Protein AF-A0A969EJ91-F1 (afdb_monomer)

Mean predicted aligned error: 3.23 Å

pLDDT: mean 93.92, std 7.52, range [47.72, 98.19]

Structure (mmCIF, N/CA/C/O backbone):
data_AF-A0A969EJ91-F1
#
_entry.id   AF-A0A969EJ91-F1
#
loop_
_atom_site.group_PDB
_atom_site.id
_atom_site.type_symbol
_atom_site.label_atom_id
_atom_site.label_alt_id
_atom_site.label_comp_id
_atom_site.label_asym_id
_atom_site.label_entity_id
_atom_site.label_seq_id
_atom_site.pdbx_PDB_ins_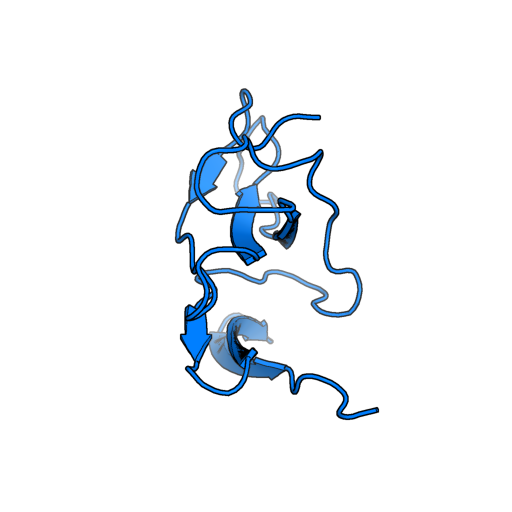code
_atom_site.Cartn_x
_atom_site.Cartn_y
_atom_site.Cartn_z
_atom_site.occupancy
_atom_site.B_iso_or_equiv
_atom_site.auth_seq_id
_atom_site.auth_comp_id
_atom_site.auth_asym_id
_atom_site.auth_atom_id
_atom_site.pdbx_PDB_model_num
ATOM 1 N N . MET A 1 1 ? 11.111 4.090 11.022 1.00 74.38 1 MET A N 1
ATOM 2 C CA . MET A 1 1 ? 10.868 5.101 9.966 1.00 74.38 1 MET A CA 1
ATOM 3 C C . MET A 1 1 ? 9.446 5.615 10.103 1.00 74.38 1 MET A C 1
ATOM 5 O O . MET A 1 1 ? 8.619 4.864 10.590 1.00 74.38 1 MET A O 1
ATOM 9 N N . ASN A 1 2 ? 9.164 6.855 9.713 1.00 93.50 2 ASN A N 1
ATOM 10 C CA . ASN A 1 2 ? 7.805 7.413 9.720 1.00 93.50 2 ASN A CA 1
ATOM 11 C C . ASN A 1 2 ? 7.112 7.183 8.363 1.00 93.50 2 ASN A C 1
ATOM 13 O O . ASN A 1 2 ? 7.726 6.635 7.440 1.00 93.50 2 ASN A O 1
ATOM 17 N N . ILE A 1 3 ? 5.838 7.574 8.244 1.00 95.94 3 ILE A N 1
ATOM 18 C CA . ILE A 1 3 ? 5.121 7.576 6.955 1.00 95.94 3 ILE A CA 1
ATOM 19 C C . ILE A 1 3 ? 5.706 8.622 6.010 1.00 95.94 3 ILE A C 1
ATOM 21 O O . ILE A 1 3 ? 6.016 8.279 4.886 1.00 95.94 3 ILE A O 1
ATOM 25 N N . ASN A 1 4 ? 5.891 9.861 6.454 1.00 96.19 4 ASN A N 1
ATOM 26 C CA . ASN A 1 4 ? 6.489 10.897 5.612 1.00 96.19 4 ASN A CA 1
ATOM 27 C C . ASN A 1 4 ? 7.997 10.923 5.865 1.00 96.19 4 ASN A C 1
ATOM 29 O O . ASN A 1 4 ? 8.419 11.033 7.025 1.00 96.19 4 ASN A O 1
ATOM 33 N N . THR A 1 5 ? 8.800 10.790 4.812 1.00 96.62 5 THR A N 1
ATOM 34 C CA . THR A 1 5 ? 10.266 10.863 4.892 1.00 96.62 5 THR A CA 1
ATOM 35 C C . THR A 1 5 ? 10.806 11.805 3.804 1.00 96.62 5 THR A C 1
ATOM 37 O O . THR A 1 5 ? 10.081 12.661 3.308 1.00 96.62 5 THR A O 1
ATOM 40 N N . ASN A 1 6 ? 12.097 11.696 3.472 1.00 96.38 6 ASN A N 1
ATOM 41 C CA . ASN A 1 6 ? 12.673 12.339 2.284 1.00 96.38 6 ASN A CA 1
ATOM 42 C C . ASN A 1 6 ? 12.462 11.503 1.004 1.00 96.38 6 ASN A C 1
ATOM 44 O O . ASN A 1 6 ? 12.918 11.898 -0.069 1.00 96.38 6 ASN A O 1
ATOM 48 N N . ASP A 1 7 ? 11.837 10.331 1.126 1.00 97.31 7 ASP A N 1
ATOM 49 C CA . ASP A 1 7 ? 11.422 9.492 0.009 1.00 97.31 7 ASP A CA 1
ATOM 50 C C . ASP A 1 7 ? 10.161 10.073 -0.650 1.00 97.31 7 ASP A C 1
ATOM 52 O O . ASP A 1 7 ? 9.571 11.043 -0.177 1.00 97.31 7 ASP A O 1
ATOM 56 N N . LEU A 1 8 ? 9.728 9.481 -1.764 1.00 97.56 8 LEU A N 1
ATOM 57 C CA . LEU A 1 8 ? 8.429 9.808 -2.346 1.00 97.56 8 LEU A CA 1
ATOM 58 C C . LEU A 1 8 ? 7.369 8.858 -1.800 1.00 97.56 8 LEU A C 1
ATOM 60 O O . LEU A 1 8 ? 7.379 7.679 -2.154 1.00 97.56 8 LEU A O 1
ATOM 64 N N . GLU A 1 9 ? 6.421 9.378 -1.024 1.00 98.00 9 GLU A N 1
ATOM 65 C CA . GLU A 1 9 ? 5.188 8.683 -0.651 1.00 98.00 9 GLU A CA 1
ATOM 66 C C . GLU A 1 9 ? 3.976 9.190 -1.433 1.00 98.00 9 GLU A C 1
ATOM 68 O O . GLU A 1 9 ? 3.744 10.393 -1.542 1.00 98.00 9 GLU A O 1
ATOM 73 N N . TYR A 1 10 ? 3.174 8.277 -1.981 1.00 97.50 10 TYR A N 1
ATOM 74 C CA . TYR A 1 10 ? 2.016 8.646 -2.798 1.00 97.50 10 TYR A CA 1
ATOM 75 C C . TYR A 1 10 ? 0.959 7.542 -2.875 1.00 97.50 10 TYR A C 1
ATOM 77 O O . TYR A 1 10 ? 1.180 6.401 -2.458 1.00 97.50 10 TYR A O 1
ATOM 85 N N . ALA A 1 11 ? -0.196 7.911 -3.442 1.00 96.50 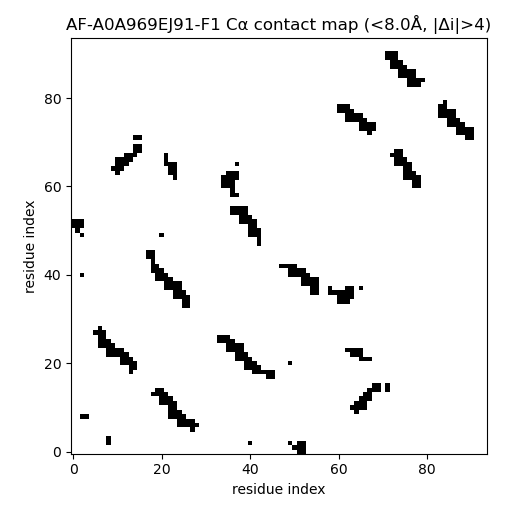11 ALA A N 1
ATOM 86 C CA . ALA A 1 11 ? -1.342 7.037 -3.685 1.00 96.50 11 ALA A CA 1
ATOM 87 C C . ALA A 1 11 ? -1.729 6.221 -2.444 1.00 96.50 11 ALA A C 1
ATOM 89 O O . ALA A 1 11 ? -1.687 4.991 -2.447 1.00 96.50 11 ALA A O 1
ATOM 90 N N . ALA A 1 12 ? -2.036 6.934 -1.362 1.00 96.81 12 ALA A N 1
ATOM 91 C CA . ALA A 1 12 ? -2.462 6.319 -0.121 1.00 96.81 12 ALA A CA 1
ATOM 92 C C . ALA A 1 12 ? -3.882 5.741 -0.241 1.00 96.81 12 ALA A C 1
ATOM 94 O O . ALA A 1 12 ? -4.773 6.366 -0.817 1.00 96.81 12 ALA A O 1
ATOM 95 N N . GLY A 1 13 ? -4.092 4.573 0.360 1.00 96.50 13 GLY A N 1
ATOM 96 C CA . GLY A 1 13 ? -5.390 3.948 0.579 1.00 96.50 13 GLY A CA 1
ATOM 97 C C . GLY A 1 13 ? -5.556 3.617 2.059 1.00 96.50 13 GLY A C 1
ATOM 98 O O . GLY A 1 13 ? -4.619 3.144 2.697 1.00 96.50 13 GLY A O 1
ATOM 99 N N . ILE A 1 14 ? -6.735 3.874 2.617 1.00 97.00 14 ILE A N 1
ATOM 100 C CA . ILE A 1 14 ? -7.034 3.654 4.035 1.00 97.00 14 ILE A CA 1
ATOM 101 C C . ILE A 1 14 ? -8.169 2.635 4.175 1.00 97.00 14 ILE A C 1
ATOM 103 O O . ILE A 1 14 ? -9.071 2.601 3.338 1.00 97.00 14 ILE A O 1
ATOM 107 N N . SER A 1 15 ? -8.117 1.784 5.199 1.00 96.31 15 SER A N 1
ATOM 108 C CA . SER A 1 15 ? -9.204 0.851 5.514 1.00 96.31 15 SER A CA 1
ATOM 109 C C . SER A 1 15 ? -10.493 1.581 5.898 1.00 96.31 15 SER A C 1
ATOM 111 O O . SER A 1 15 ? -10.476 2.738 6.319 1.00 96.31 15 SER A O 1
ATOM 113 N N . ALA A 1 16 ? -11.627 0.882 5.787 1.00 95.19 16 ALA A N 1
ATOM 114 C CA . ALA A 1 16 ? -12.947 1.437 6.091 1.00 95.19 16 ALA A CA 1
ATOM 115 C C . ALA A 1 16 ? -13.090 1.923 7.548 1.00 95.19 16 ALA A C 1
ATOM 117 O O . ALA A 1 16 ? -13.794 2.895 7.801 1.00 95.19 16 ALA A O 1
ATOM 118 N N . ASP A 1 17 ? -12.403 1.276 8.494 1.00 95.81 17 ASP A N 1
ATOM 119 C CA . ASP A 1 17 ? -12.345 1.681 9.907 1.00 95.81 17 ASP A CA 1
ATOM 120 C C . ASP A 1 17 ? -11.307 2.785 10.185 1.00 95.81 17 ASP A C 1
ATOM 122 O O . ASP A 1 17 ? -11.203 3.298 11.300 1.00 95.81 17 ASP A O 1
ATOM 126 N N . GLY A 1 18 ? -10.524 3.168 9.176 1.00 97.06 18 GLY A N 1
ATOM 127 C CA . GLY A 1 18 ? -9.480 4.171 9.291 1.00 97.06 18 GLY A CA 1
ATOM 128 C C . GLY A 1 18 ? -8.258 3.730 10.100 1.00 97.06 18 GLY A C 1
ATOM 129 O O . GLY A 1 18 ? -7.461 4.599 10.463 1.00 97.06 18 GLY A O 1
ATOM 130 N N . LEU A 1 19 ? -8.100 2.444 10.430 1.00 97.56 19 LEU A N 1
ATOM 131 C CA . LEU A 1 19 ? -7.033 1.945 11.313 1.00 97.56 19 LEU A CA 1
ATOM 132 C C . LEU A 1 19 ? -5.792 1.445 10.569 1.00 97.56 19 LEU A C 1
ATOM 134 O O . LEU A 1 19 ? -4.722 1.321 11.170 1.00 97.56 19 LEU A O 1
ATOM 138 N N . GLU A 1 20 ? -5.909 1.212 9.266 1.00 97.19 20 GLU A N 1
ATOM 139 C CA . GLU A 1 20 ? -4.848 0.704 8.407 1.00 97.19 20 GLU A CA 1
ATOM 140 C C . GLU A 1 20 ? -4.604 1.661 7.244 1.00 97.19 20 GLU A C 1
ATOM 142 O O . GLU A 1 20 ? -5.531 2.040 6.531 1.00 97.19 20 GLU A O 1
ATOM 147 N N . LEU A 1 21 ? -3.343 2.028 7.032 1.00 97.44 21 LEU A N 1
ATOM 148 C CA . LEU A 1 21 ? -2.910 2.855 5.915 1.00 97.44 21 LEU A CA 1
ATOM 149 C C . LEU A 1 21 ? -1.972 2.057 5.024 1.00 97.44 21 LEU A C 1
ATOM 151 O O . LEU A 1 21 ? -0.979 1.503 5.488 1.00 97.44 21 LEU A O 1
ATOM 155 N N . PHE A 1 22 ? -2.258 2.079 3.735 1.00 96.81 22 PHE A N 1
ATOM 156 C CA . PHE A 1 22 ? -1.416 1.552 2.680 1.00 96.81 22 PHE A CA 1
ATOM 157 C C . PHE A 1 22 ? -0.962 2.715 1.812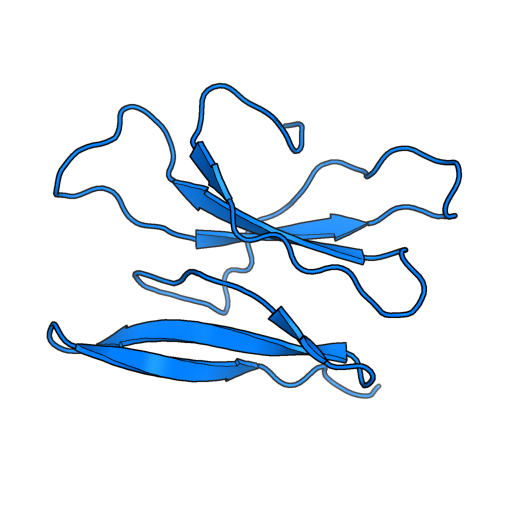 1.00 96.81 22 PHE A C 1
ATOM 159 O O . PHE A 1 22 ? -1.736 3.629 1.545 1.00 96.81 22 PHE A O 1
ATOM 166 N N . PHE A 1 23 ? 0.281 2.705 1.357 1.00 97.88 23 PHE A N 1
ATOM 167 C CA . PHE A 1 23 ? 0.790 3.742 0.461 1.00 97.88 23 PHE A CA 1
ATOM 168 C C . PHE A 1 23 ? 1.925 3.194 -0.391 1.00 97.88 23 PHE A C 1
ATOM 170 O O . PHE A 1 23 ? 2.529 2.172 -0.066 1.00 97.88 23 PHE A O 1
ATOM 177 N N . THR A 1 24 ? 2.215 3.870 -1.496 1.00 97.81 24 THR A N 1
ATOM 178 C CA . THR A 1 24 ? 3.386 3.555 -2.312 1.00 97.81 24 THR A CA 1
ATOM 179 C C . THR A 1 24 ? 4.560 4.399 -1.847 1.00 97.81 24 THR A C 1
ATOM 181 O O . THR A 1 24 ? 4.385 5.589 -1.595 1.00 97.81 24 THR A O 1
ATOM 184 N N . ARG A 1 25 ? 5.754 3.807 -1.773 1.00 97.69 25 ARG A N 1
ATOM 185 C CA . ARG A 1 25 ? 7.003 4.538 -1.549 1.00 97.69 25 ARG A CA 1
ATOM 186 C C . ARG A 1 25 ? 8.039 4.215 -2.619 1.00 97.69 25 ARG A C 1
ATOM 188 O O . ARG A 1 25 ? 8.216 3.047 -2.974 1.00 97.69 25 ARG A O 1
ATOM 195 N N . ILE A 1 26 ? 8.744 5.245 -3.084 1.00 97.44 26 ILE A N 1
ATOM 196 C CA . ILE A 1 26 ? 9.984 5.126 -3.861 1.00 97.44 26 ILE A CA 1
ATOM 197 C C . ILE A 1 26 ? 11.115 5.731 -3.033 1.00 97.44 26 ILE A C 1
ATOM 199 O O . ILE A 1 26 ? 11.065 6.912 -2.698 1.00 97.44 26 ILE A O 1
ATOM 203 N N . ILE A 1 27 ? 12.123 4.916 -2.719 1.00 95.25 27 ILE A N 1
ATOM 204 C CA . ILE A 1 27 ? 13.274 5.334 -1.911 1.00 95.25 27 ILE A CA 1
ATOM 205 C C . ILE A 1 27 ? 14.137 6.316 -2.714 1.00 95.25 27 ILE A C 1
ATOM 207 O O . ILE A 1 27 ? 14.494 6.037 -3.863 1.00 95.25 27 ILE A O 1
ATOM 211 N N . ALA A 1 28 ? 14.464 7.457 -2.112 1.00 95.56 28 ALA A N 1
ATOM 212 C CA . ALA A 1 28 ? 15.341 8.461 -2.700 1.00 95.56 28 ALA A CA 1
ATOM 213 C C . ALA A 1 28 ? 16.825 8.020 -2.658 1.00 95.56 28 ALA A C 1
ATOM 215 O O . ALA A 1 28 ? 17.223 7.271 -1.764 1.00 95.56 28 ALA A O 1
ATOM 216 N N . PRO A 1 29 ? 17.686 8.500 -3.578 1.00 96.62 29 PRO A N 1
ATOM 217 C CA . PRO A 1 29 ? 17.386 9.395 -4.696 1.00 96.62 29 PRO A CA 1
ATOM 218 C C . PRO A 1 29 ? 16.670 8.679 -5.852 1.00 96.62 29 PRO A C 1
ATOM 220 O O . PRO A 1 29 ? 17.029 7.568 -6.243 1.00 96.62 29 PRO A O 1
ATOM 223 N N . ILE A 1 30 ? 15.669 9.346 -6.430 1.00 96.56 30 ILE A N 1
ATOM 224 C CA . ILE A 1 30 ? 14.830 8.777 -7.491 1.00 96.56 30 ILE A CA 1
ATOM 225 C C . ILE A 1 30 ? 15.530 8.894 -8.846 1.00 96.56 30 ILE A C 1
ATOM 227 O O . ILE A 1 30 ? 15.984 9.967 -9.238 1.00 96.56 30 ILE A O 1
ATOM 231 N N . ASN A 1 31 ? 15.589 7.785 -9.576 1.00 96.00 31 ASN A N 1
ATOM 232 C CA . ASN A 1 31 ? 16.110 7.701 -10.935 1.00 96.00 31 ASN A CA 1
ATOM 233 C C . ASN A 1 31 ? 15.328 6.653 -11.750 1.00 96.00 31 ASN A C 1
ATOM 235 O O . ASN A 1 31 ? 14.374 6.046 -11.268 1.00 96.00 31 ASN A O 1
ATOM 239 N N .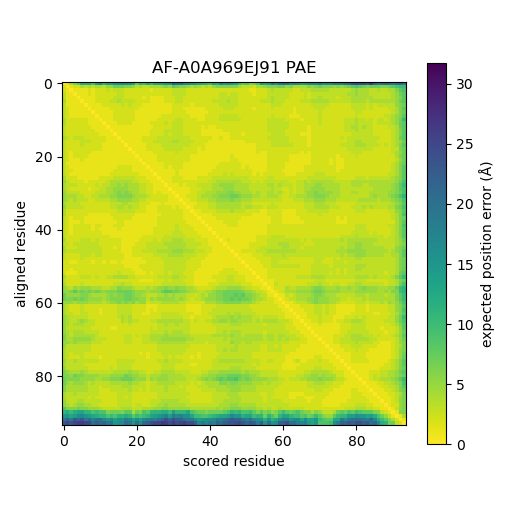 ILE A 1 32 ? 15.732 6.422 -13.002 1.00 92.50 32 ILE A N 1
ATOM 240 C CA . ILE A 1 32 ? 15.023 5.519 -13.923 1.00 92.50 32 ILE A CA 1
ATOM 241 C C . ILE A 1 32 ? 15.011 4.043 -13.480 1.00 92.50 32 ILE A C 1
ATOM 243 O O . ILE A 1 32 ? 14.135 3.288 -13.896 1.00 92.50 32 ILE A O 1
ATOM 247 N N . ALA A 1 33 ? 15.966 3.627 -12.644 1.00 93.19 33 ALA A N 1
ATOM 248 C CA . ALA A 1 33 ? 16.052 2.279 -12.087 1.00 93.19 33 ALA A CA 1
ATOM 249 C C . ALA A 1 33 ? 15.335 2.139 -10.733 1.00 93.19 33 ALA A C 1
ATOM 251 O O . ALA A 1 33 ? 15.268 1.032 -10.194 1.00 93.19 33 ALA A O 1
ATOM 252 N N . SER A 1 34 ? 14.800 3.229 -10.170 1.00 95.62 34 SER A N 1
ATOM 253 C CA . SER A 1 34 ? 14.067 3.185 -8.908 1.00 95.62 34 SER A CA 1
ATOM 254 C C . SER A 1 34 ? 12.836 2.284 -9.012 1.00 95.62 34 SER A C 1
ATOM 256 O O . SER A 1 34 ? 12.089 2.309 -9.993 1.00 95.62 34 SER A O 1
ATOM 258 N N . ILE A 1 35 ? 12.607 1.501 -7.960 1.00 94.88 35 ILE A N 1
ATOM 259 C CA . ILE A 1 35 ? 11.429 0.647 -7.821 1.00 94.88 35 ILE A CA 1
ATOM 260 C C . ILE A 1 35 ? 10.459 1.256 -6.814 1.00 94.88 35 ILE A C 1
ATOM 262 O O . ILE A 1 35 ? 10.864 1.757 -5.766 1.00 94.88 35 ILE A O 1
ATOM 266 N N . SER A 1 36 ? 9.172 1.189 -7.130 1.00 96.88 36 SER A N 1
ATOM 267 C CA . SER A 1 36 ? 8.103 1.446 -6.173 1.00 96.88 36 SER A CA 1
ATOM 268 C C . SER A 1 36 ? 7.784 0.191 -5.368 1.00 96.88 36 SER A C 1
ATOM 270 O O . SER A 1 36 ? 7.974 -0.943 -5.819 1.00 96.88 36 SER A O 1
ATOM 272 N N . SER A 1 37 ? 7.337 0.391 -4.134 1.00 96.88 37 SER A N 1
ATOM 273 C CA . SER A 1 37 ? 6.887 -0.674 -3.241 1.00 96.88 37 SER A CA 1
ATOM 274 C C . SER A 1 37 ? 5.678 -0.212 -2.440 1.00 96.88 37 SER A C 1
ATOM 276 O O . SER A 1 37 ? 5.557 0.969 -2.119 1.00 96.88 37 SER A O 1
ATOM 278 N N . VAL A 1 38 ? 4.804 -1.151 -2.078 1.00 96.38 38 VAL A N 1
ATOM 279 C CA . VAL A 1 38 ? 3.666 -0.877 -1.194 1.00 96.38 38 VAL A CA 1
ATOM 280 C C . VAL A 1 38 ? 4.094 -1.059 0.261 1.00 96.38 38 VAL A C 1
ATOM 282 O O . VAL A 1 38 ? 4.682 -2.077 0.634 1.00 96.38 38 VAL A O 1
ATOM 285 N N . PHE A 1 39 ? 3.782 -0.064 1.081 1.00 96.88 39 PHE A N 1
ATOM 286 C CA . PHE A 1 39 ? 3.993 -0.039 2.522 1.00 96.88 39 PHE A CA 1
ATOM 287 C C . PHE A 1 39 ? 2.653 -0.057 3.252 1.00 96.88 39 PHE A C 1
ATOM 289 O O . PHE A 1 39 ? 1.628 0.346 2.701 1.00 96.88 39 PHE A O 1
ATOM 296 N N . TYR A 1 40 ? 2.684 -0.520 4.498 1.00 96.31 40 TYR A N 1
ATOM 297 C CA . TYR A 1 40 ? 1.532 -0.629 5.382 1.00 96.31 40 TYR A CA 1
ATOM 298 C C . TYR A 1 40 ? 1.865 -0.119 6.784 1.00 96.31 40 TYR A C 1
ATOM 300 O O . TYR A 1 40 ? 2.938 -0.416 7.311 1.00 96.31 40 TYR A O 1
ATOM 308 N N . ALA A 1 41 ? 0.937 0.617 7.390 1.00 97.69 41 ALA A N 1
ATOM 309 C CA . ALA A 1 41 ? 1.004 1.108 8.762 1.00 97.69 41 ALA A CA 1
ATOM 310 C C . ALA A 1 41 ? -0.340 0.935 9.480 1.00 97.69 41 ALA A C 1
ATOM 312 O O . ALA A 1 41 ? -1.397 0.947 8.851 1.00 97.69 41 ALA A O 1
ATOM 313 N N . THR A 1 42 ? -0.301 0.846 10.812 1.00 97.88 42 THR A 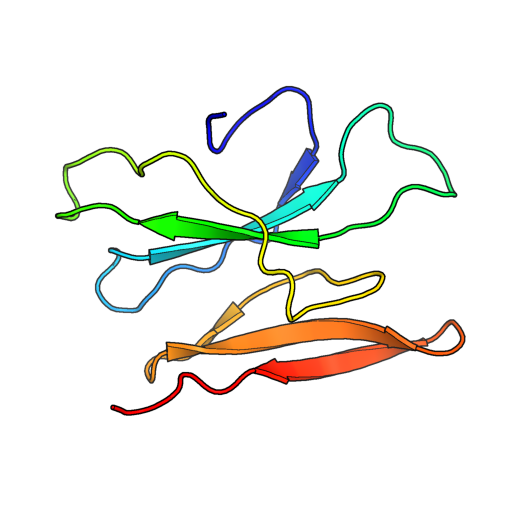N 1
ATOM 314 C CA . THR A 1 42 ? -1.497 0.708 11.662 1.00 97.88 42 THR A CA 1
ATOM 315 C C . THR A 1 42 ? -1.533 1.724 12.790 1.00 97.88 42 THR A C 1
ATOM 317 O O . THR A 1 42 ? -0.498 2.252 13.194 1.00 97.88 42 THR A O 1
ATOM 320 N N . ARG A 1 43 ? -2.720 1.966 13.341 1.00 98.06 43 ARG A N 1
ATOM 321 C CA . ARG A 1 43 ? -2.952 2.710 14.590 1.00 98.06 43 ARG A CA 1
ATOM 322 C C . ARG A 1 43 ? -4.034 2.021 15.414 1.00 98.06 43 ARG A C 1
ATOM 324 O O . ARG A 1 43 ? -4.804 1.242 14.861 1.00 98.06 43 ARG A O 1
ATOM 331 N N . ASN A 1 44 ? -4.089 2.274 16.723 1.00 98.06 44 ASN A N 1
ATOM 332 C CA . ASN A 1 44 ? -5.075 1.596 17.575 1.00 98.06 44 ASN A CA 1
ATOM 333 C C . ASN A 1 44 ? -6.462 2.256 17.514 1.00 98.06 44 ASN A C 1
ATOM 335 O O . ASN A 1 44 ? -7.464 1.596 17.760 1.00 98.06 44 ASN A O 1
ATOM 339 N N . ASN A 1 45 ? -6.528 3.554 17.206 1.00 98.00 45 ASN A N 1
ATOM 340 C CA . ASN A 1 45 ? -7.770 4.303 17.010 1.00 98.00 45 ASN A CA 1
ATOM 341 C C . ASN A 1 45 ? -7.540 5.493 16.066 1.00 98.00 45 ASN A C 1
ATOM 343 O O . ASN A 1 45 ? -6.403 5.832 15.736 1.00 98.00 45 ASN A O 1
ATOM 347 N N . THR A 1 46 ? -8.621 6.148 15.640 1.00 98.06 46 THR A N 1
ATOM 348 C CA . THR A 1 46 ? -8.572 7.225 14.641 1.00 98.06 46 THR A CA 1
ATOM 349 C C . THR A 1 46 ? -7.945 8.533 15.129 1.00 98.06 46 THR A C 1
ATOM 351 O O . THR A 1 46 ? -7.655 9.400 14.303 1.00 98.06 46 THR A O 1
ATOM 354 N N . SER A 1 47 ? -7.726 8.677 16.436 1.00 97.88 47 SER A N 1
ATOM 355 C CA . SER A 1 47 ? -7.113 9.859 17.052 1.00 97.88 47 SER A CA 1
ATOM 356 C C . SER A 1 47 ? -5.609 9.692 17.287 1.00 97.88 47 SER A C 1
ATOM 358 O O . SER A 1 47 ? -4.914 10.673 17.538 1.00 97.88 47 SER A O 1
ATOM 360 N N . GLU A 1 48 ? -5.088 8.468 17.192 1.00 97.81 48 GLU A N 1
ATOM 361 C CA . GLU A 1 48 ? -3.661 8.181 17.322 1.00 97.81 48 GLU A CA 1
ATOM 362 C C . GLU A 1 48 ? -2.905 8.359 15.992 1.00 97.81 48 GLU A C 1
ATOM 364 O O . GLU A 1 48 ? -3.472 8.157 14.907 1.00 97.81 48 GLU A O 1
ATOM 369 N N . PRO A 1 49 ? -1.600 8.691 16.047 1.00 96.88 49 PRO A N 1
ATOM 370 C CA . PRO A 1 49 ? -0.739 8.610 14.878 1.00 96.88 49 PRO A CA 1
ATOM 371 C C . PRO A 1 49 ? -0.561 7.152 14.433 1.00 96.88 49 PRO A C 1
ATOM 373 O O . PRO A 1 49 ? -0.606 6.214 15.232 1.00 96.88 49 PRO A O 1
ATOM 376 N N . PHE A 1 50 ? -0.299 6.960 13.142 1.00 98.19 50 PHE A N 1
ATOM 377 C CA . PHE A 1 50 ? 0.125 5.662 12.629 1.00 98.19 50 PHE A CA 1
ATOM 378 C C . PHE A 1 50 ? 1.504 5.275 13.169 1.00 98.19 50 PHE A C 1
ATOM 380 O O . PHE A 1 50 ? 2.414 6.099 13.282 1.00 98.19 50 PHE A O 1
ATOM 387 N N . LYS A 1 51 ? 1.652 3.987 13.465 1.00 97.81 51 LYS A N 1
ATOM 388 C CA . LYS A 1 51 ? 2.907 3.343 13.846 1.00 97.81 51 LYS A CA 1
ATOM 389 C C . LYS A 1 51 ? 3.869 3.295 12.656 1.00 97.81 51 LYS A C 1
ATOM 391 O O . LYS A 1 51 ? 3.516 3.594 11.515 1.00 97.81 51 LYS A O 1
ATOM 396 N N . VAL A 1 52 ? 5.102 2.881 12.938 1.00 97.56 52 VAL A N 1
ATOM 397 C CA . VAL A 1 52 ? 6.151 2.691 11.928 1.00 97.56 52 VAL A CA 1
ATOM 398 C C . VAL A 1 52 ? 5.654 1.756 10.812 1.00 97.56 52 VAL A C 1
ATOM 400 O O . VAL A 1 52 ? 5.267 0.626 11.119 1.00 97.56 52 VAL A O 1
ATOM 403 N N . PRO A 1 53 ? 5.671 2.189 9.535 1.00 97.56 53 PRO A N 1
ATOM 404 C CA . PRO A 1 53 ? 5.268 1.346 8.423 1.00 97.56 53 PRO A CA 1
ATOM 405 C C . PRO A 1 53 ? 6.281 0.235 8.149 1.00 97.56 53 PRO A C 1
ATOM 407 O O . PRO A 1 53 ? 7.487 0.413 8.345 1.00 97.56 53 PRO A O 1
ATOM 410 N N . TYR A 1 54 ? 5.798 -0.868 7.584 1.00 95.62 54 TYR A N 1
ATOM 411 C CA . TYR A 1 54 ? 6.627 -1.919 6.996 1.00 95.62 54 TYR A CA 1
ATOM 412 C C . TYR A 1 54 ? 6.268 -2.155 5.526 1.00 95.62 54 TYR A C 1
ATOM 414 O O . TYR A 1 54 ? 5.157 -1.866 5.078 1.00 95.62 54 TYR A O 1
ATOM 422 N N . LYS A 1 55 ? 7.229 -2.671 4.759 1.00 95.38 55 LYS A N 1
ATOM 423 C CA . LYS A 1 55 ? 7.059 -3.008 3.343 1.00 95.38 55 LYS A CA 1
ATOM 424 C C . LYS A 1 55 ? 6.313 -4.335 3.192 1.00 95.38 55 LYS A C 1
ATOM 426 O O . LYS A 1 55 ? 6.625 -5.307 3.877 1.00 95.38 55 LYS A O 1
ATOM 431 N N . ILE A 1 56 ? 5.353 -4.401 2.273 1.00 92.31 56 ILE A N 1
ATOM 432 C CA . ILE A 1 56 ? 4.648 -5.648 1.953 1.00 92.31 56 ILE A CA 1
ATOM 433 C C . ILE A 1 56 ? 5.507 -6.482 0.995 1.00 92.31 56 ILE A C 1
ATOM 435 O O . ILE A 1 56 ? 5.501 -6.262 -0.214 1.00 92.31 56 ILE A O 1
ATOM 439 N N . GLU A 1 57 ? 6.222 -7.477 1.522 1.00 88.38 57 GLU A N 1
ATOM 440 C CA . GLU A 1 57 ? 7.154 -8.293 0.724 1.00 88.38 57 GLU A CA 1
ATOM 441 C C . GLU A 1 57 ? 6.466 -9.224 -0.287 1.00 88.38 57 GLU A C 1
ATOM 443 O O . GLU A 1 57 ? 7.054 -9.587 -1.302 1.00 88.38 57 GLU A O 1
ATOM 448 N N . ASN A 1 58 ? 5.196 -9.580 -0.073 1.00 84.88 58 ASN A N 1
ATOM 449 C CA . ASN A 1 58 ? 4.437 -10.409 -1.015 1.00 84.88 58 ASN A CA 1
ATOM 450 C C . ASN A 1 58 ? 4.101 -9.672 -2.328 1.00 84.88 58 ASN A C 1
ATOM 452 O O . ASN A 1 58 ? 3.843 -10.316 -3.349 1.00 84.88 58 ASN A O 1
ATOM 456 N N . ALA A 1 59 ? 4.121 -8.336 -2.326 1.00 85.06 59 ALA A N 1
ATOM 457 C CA . ALA A 1 59 ? 3.910 -7.507 -3.507 1.00 85.06 59 ALA A CA 1
ATOM 458 C C . ALA A 1 59 ? 5.264 -7.170 -4.159 1.0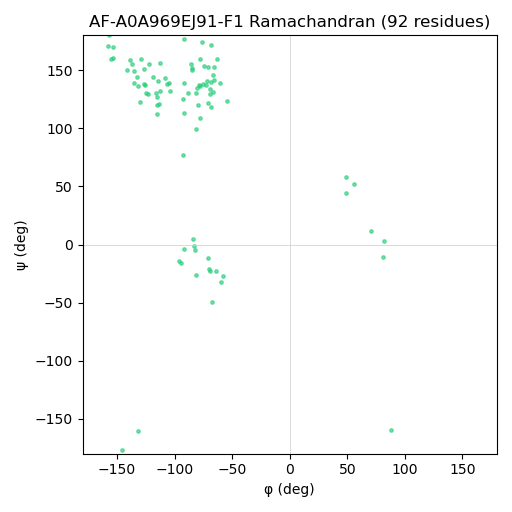0 85.06 59 ALA A C 1
ATOM 460 O O . ALA A 1 59 ? 5.805 -6.081 -4.000 1.00 85.06 59 ALA A O 1
ATOM 461 N N . THR A 1 60 ? 5.836 -8.137 -4.881 1.00 87.94 60 THR A N 1
ATOM 462 C CA . THR A 1 60 ? 7.181 -8.012 -5.473 1.00 87.94 60 THR A CA 1
ATOM 463 C C . THR A 1 60 ? 7.201 -7.334 -6.844 1.00 87.94 60 THR A C 1
ATOM 465 O O . THR A 1 60 ? 6.248 -7.438 -7.631 1.00 87.94 60 THR A O 1
ATOM 468 N N . GLY A 1 61 ? 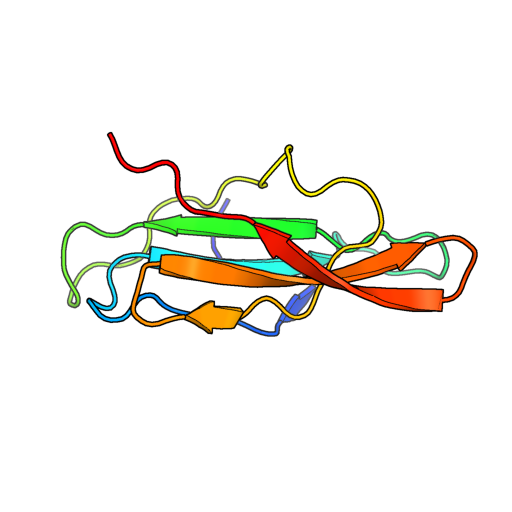8.356 -6.743 -7.171 1.00 91.69 61 GLY A N 1
ATOM 469 C CA . GLY A 1 61 ? 8.607 -6.007 -8.411 1.00 91.69 61 GLY A CA 1
ATOM 470 C C . GLY A 1 61 ? 8.217 -4.536 -8.287 1.00 91.69 61 GLY A C 1
ATOM 471 O O . GLY A 1 61 ? 8.104 -4.016 -7.184 1.00 91.69 61 GLY A O 1
ATOM 472 N N . PHE A 1 62 ? 8.008 -3.871 -9.423 1.00 95.94 62 PHE A N 1
ATOM 473 C CA . PHE A 1 62 ? 7.479 -2.509 -9.436 1.00 95.94 62 PHE A CA 1
ATOM 474 C C . PHE A 1 62 ? 5.967 -2.560 -9.187 1.00 95.94 62 PHE A C 1
ATOM 476 O O . PHE A 1 62 ? 5.211 -3.031 -10.053 1.00 95.94 62 PHE A O 1
ATOM 483 N N . VAL A 1 63 ? 5.551 -2.112 -8.001 1.00 96.81 63 VAL A N 1
ATOM 484 C CA . VAL A 1 63 ? 4.155 -2.099 -7.550 1.00 96.81 63 VAL A CA 1
ATOM 485 C C . VAL A 1 63 ? 3.774 -0.740 -6.969 1.00 96.81 63 VAL A C 1
ATOM 487 O O . VAL A 1 63 ? 4.529 -0.156 -6.198 1.00 96.81 63 VAL A O 1
ATOM 490 N N . GLU A 1 64 ? 2.598 -0.233 -7.327 1.00 96.88 64 GLU A N 1
ATOM 491 C CA . GLU A 1 64 ? 2.173 1.118 -6.944 1.00 96.88 64 GLU A CA 1
ATOM 492 C C . GLU A 1 64 ? 0.652 1.296 -6.947 1.00 96.88 64 GLU A C 1
ATOM 494 O O . GLU A 1 64 ? -0.090 0.385 -7.321 1.00 96.88 64 GLU A O 1
ATOM 499 N N . ALA A 1 65 ? 0.211 2.510 -6.602 1.00 95.12 65 ALA A N 1
ATOM 500 C CA . ALA A 1 65 ? -1.173 2.962 -6.717 1.00 95.12 65 ALA A CA 1
ATOM 501 C C . ALA A 1 65 ? -2.144 2.044 -5.965 1.00 95.12 65 ALA A C 1
ATOM 503 O O . ALA A 1 65 ? -3.111 1.524 -6.523 1.00 95.12 65 ALA A O 1
ATOM 504 N N . VAL A 1 66 ? -1.828 1.805 -4.692 1.00 95.00 66 VAL A N 1
ATOM 505 C CA . VAL A 1 66 ? -2.617 0.926 -3.838 1.00 95.00 66 VAL A CA 1
ATOM 506 C C . VAL A 1 66 ? -3.988 1.536 -3.546 1.00 95.00 66 VAL A C 1
ATOM 508 O O . VAL A 1 66 ? -4.122 2.730 -3.293 1.00 95.00 66 VAL A O 1
ATOM 511 N N . THR A 1 67 ? -5.017 0.698 -3.551 1.00 95.00 67 THR A N 1
ATOM 512 C CA . THR A 1 67 ? -6.348 1.037 -3.052 1.00 95.00 67 THR A CA 1
ATOM 513 C C . THR A 1 67 ? -6.890 -0.102 -2.199 1.00 95.00 67 THR A C 1
ATOM 515 O O . THR A 1 67 ? -6.550 -1.271 -2.411 1.00 95.00 67 THR A O 1
ATOM 518 N N . VAL A 1 68 ? -7.714 0.252 -1.217 1.00 95.12 68 VAL A N 1
ATOM 519 C CA . VAL A 1 68 ? -8.274 -0.667 -0.226 1.00 95.12 68 VAL A CA 1
ATOM 520 C C . VAL A 1 68 ? -9.777 -0.741 -0.449 1.00 95.12 68 VAL A C 1
ATOM 522 O O . VAL A 1 68 ? -10.474 0.270 -0.400 1.00 95.12 68 VAL A O 1
ATOM 525 N N . ALA A 1 69 ? -10.281 -1.939 -0.717 1.00 94.31 69 ALA A N 1
ATOM 526 C CA . ALA A 1 69 ? -11.709 -2.188 -0.825 1.00 94.31 69 ALA A CA 1
ATOM 527 C C . ALA A 1 69 ? -12.360 -2.282 0.571 1.00 94.31 69 ALA A C 1
ATOM 529 O O . ALA A 1 69 ? -11.676 -2.597 1.548 1.00 94.31 69 ALA A O 1
ATOM 530 N N . PRO A 1 70 ? -13.690 -2.087 0.694 1.00 91.56 70 PRO A N 1
ATOM 531 C CA . PRO A 1 70 ? -14.381 -2.138 1.988 1.00 91.56 70 PRO A CA 1
ATOM 532 C C . PRO A 1 70 ? -14.221 -3.458 2.755 1.00 91.56 70 PRO A C 1
ATOM 534 O O . PRO A 1 70 ? -14.269 -3.470 3.978 1.00 91.56 70 PRO A O 1
ATOM 537 N N . ASN A 1 71 ? -14.006 -4.570 2.047 1.00 90.81 71 ASN A N 1
ATOM 538 C CA . ASN A 1 71 ? -13.759 -5.889 2.636 1.00 90.81 71 ASN A CA 1
ATOM 539 C C . ASN A 1 71 ? -12.283 -6.125 3.027 1.00 90.81 71 ASN A C 1
ATOM 541 O O . ASN A 1 71 ? -11.924 -7.233 3.417 1.00 90.81 71 ASN A O 1
ATOM 545 N N . GLY A 1 72 ? -11.418 -5.117 2.886 1.00 91.69 72 GLY A N 1
ATOM 546 C CA . GLY A 1 72 ? -9.987 -5.206 3.169 1.00 91.69 72 GLY A CA 1
ATOM 547 C C . GLY A 1 72 ? -9.146 -5.821 2.048 1.00 91.69 72 GLY A C 1
ATOM 548 O O . GLY A 1 72 ? -7.939 -5.974 2.227 1.00 91.69 72 GLY A O 1
ATOM 549 N N . ASP A 1 73 ? -9.740 -6.168 0.903 1.00 93.50 73 ASP A N 1
ATOM 550 C CA . ASP A 1 73 ? -8.971 -6.562 -0.276 1.00 93.50 73 ASP A CA 1
ATOM 551 C C . ASP A 1 73 ? -8.174 -5.377 -0.826 1.00 93.50 73 ASP A C 1
ATOM 553 O O . ASP A 1 73 ? -8.632 -4.234 -0.812 1.00 93.50 73 ASP A O 1
ATOM 557 N N . ILE A 1 74 ? -6.990 -5.660 -1.365 1.00 93.50 74 ILE A N 1
ATOM 558 C CA . ILE A 1 74 ? -6.079 -4.630 -1.861 1.00 93.50 74 ILE A CA 1
ATOM 559 C C . ILE A 1 74 ? -5.908 -4.775 -3.368 1.00 93.50 74 ILE A C 1
ATOM 561 O O . ILE A 1 74 ? -5.528 -5.843 -3.857 1.00 93.50 74 ILE A O 1
ATOM 565 N N . TYR A 1 75 ? -6.131 -3.685 -4.099 1.00 95.44 75 TYR A N 1
ATOM 566 C CA . TYR A 1 75 ? -5.829 -3.591 -5.525 1.00 95.44 75 TYR A CA 1
ATOM 567 C C . TYR A 1 75 ? -4.631 -2.671 -5.741 1.00 95.44 75 TYR A C 1
ATOM 569 O O . TYR A 1 75 ? -4.467 -1.680 -5.034 1.00 95.44 75 TYR A O 1
ATOM 577 N N . PHE A 1 76 ? -3.777 -3.006 -6.702 1.00 95.94 76 PHE A N 1
ATOM 578 C CA . PHE A 1 76 ? -2.575 -2.231 -7.013 1.00 95.94 76 PHE A CA 1
ATOM 579 C C . PHE A 1 76 ? -2.134 -2.465 -8.459 1.00 95.94 76 PHE A C 1
ATOM 581 O O . PHE A 1 76 ? -2.477 -3.477 -9.082 1.00 95.94 76 PHE A O 1
ATOM 588 N N . HIS A 1 77 ? -1.342 -1.547 -9.002 1.00 97.12 77 HIS A N 1
ATOM 589 C CA . HIS A 1 77 ? -0.642 -1.759 -10.262 1.00 97.12 77 HIS A CA 1
ATOM 590 C C . HIS A 1 77 ? 0.596 -2.620 -10.047 1.00 97.12 77 HIS A C 1
ATOM 592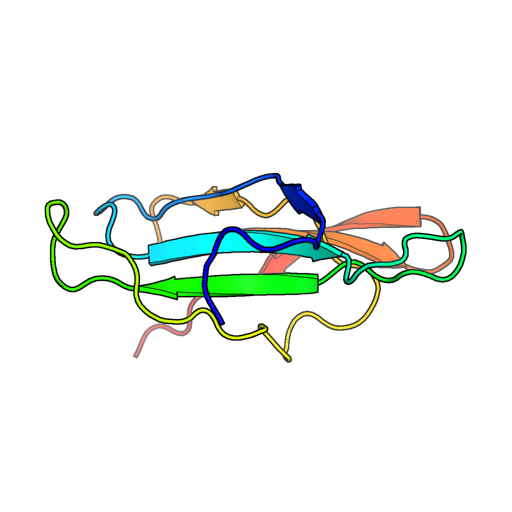 O O . HIS A 1 77 ? 1.372 -2.382 -9.127 1.00 97.12 77 HIS A O 1
ATOM 598 N N . LYS A 1 78 ? 0.834 -3.573 -10.949 1.00 96.62 78 LYS A N 1
ATOM 599 C CA . LYS A 1 78 ? 2.110 -4.286 -11.069 1.00 96.62 78 LYS A CA 1
ATOM 600 C C . LYS A 1 78 ? 2.640 -4.162 -12.489 1.00 96.62 78 LYS A C 1
ATOM 602 O O . LYS A 1 78 ? 1.914 -4.463 -13.441 1.00 96.62 78 LYS A O 1
ATOM 607 N N . LYS A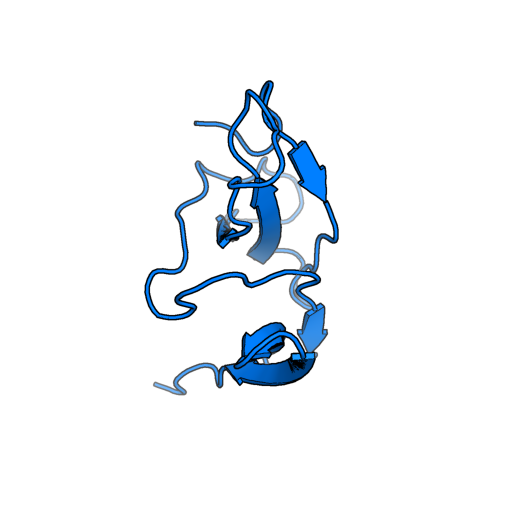 1 79 ? 3.909 -3.777 -12.638 1.00 95.75 79 LYS A N 1
ATOM 608 C CA . LYS A 1 79 ? 4.600 -3.804 -13.933 1.00 95.75 79 LYS A CA 1
ATOM 609 C C . LYS A 1 79 ? 5.057 -5.231 -14.243 1.00 95.75 79 LYS A C 1
ATOM 611 O O . LYS A 1 79 ? 5.836 -5.816 -13.495 1.00 95.75 79 LYS A O 1
ATOM 616 N N . VAL A 1 80 ? 4.576 -5.793 -15.347 1.00 93.62 80 VAL A N 1
ATOM 617 C CA . VAL A 1 80 ? 4.938 -7.125 -15.851 1.00 93.62 80 VAL A CA 1
ATOM 618 C C . VAL A 1 80 ? 5.302 -6.983 -17.323 1.00 93.62 80 VAL A C 1
ATOM 620 O O . VAL A 1 80 ? 4.497 -6.484 -18.105 1.00 93.62 80 VAL A O 1
ATOM 623 N N . ASN A 1 81 ? 6.520 -7.383 -17.702 1.00 93.19 81 ASN A N 1
ATOM 624 C CA . ASN A 1 81 ? 7.026 -7.297 -19.081 1.00 93.19 81 ASN A CA 1
ATOM 625 C C . ASN A 1 81 ? 6.808 -5.909 -19.720 1.00 93.19 81 ASN A C 1
ATOM 627 O O . ASN A 1 81 ? 6.324 -5.788 -20.840 1.00 93.19 81 ASN A O 1
ATOM 631 N N . GLY A 1 82 ? 7.097 -4.845 -18.964 1.00 92.75 82 GLY A N 1
ATOM 632 C CA . GLY A 1 82 ? 6.958 -3.460 -19.428 1.00 92.75 82 GLY A CA 1
ATOM 633 C C . GLY A 1 82 ? 5.541 -2.877 -19.364 1.00 92.75 82 GLY A C 1
ATOM 634 O O . GLY A 1 82 ? 5.402 -1.663 -19.474 1.00 92.75 82 GLY A O 1
ATOM 635 N N . LYS A 1 83 ? 4.507 -3.688 -19.113 1.00 95.69 83 LYS A N 1
ATOM 636 C CA . LYS A 1 83 ? 3.107 -3.250 -19.046 1.00 95.69 83 LYS A CA 1
ATOM 637 C C . LYS A 1 83 ? 2.587 -3.236 -17.610 1.00 95.69 83 LYS A C 1
ATOM 639 O O . LYS A 1 83 ? 2.813 -4.174 -16.849 1.00 95.69 83 LYS A O 1
ATOM 644 N N . PHE A 1 84 ? 1.833 -2.203 -17.250 1.00 95.19 84 PHE A N 1
ATOM 645 C CA . PHE A 1 84 ? 1.110 -2.157 -15.981 1.00 95.19 84 PHE A CA 1
ATOM 646 C C . PHE A 1 84 ? -0.196 -2.950 -16.063 1.00 95.19 84 PHE A C 1
ATOM 648 O O . PHE A 1 84 ? -0.932 -2.868 -17.045 1.00 95.19 84 PHE A O 1
ATOM 655 N N . SER A 1 85 ? -0.466 -3.759 -15.041 1.00 96.56 85 SER A N 1
ATOM 656 C CA . SER A 1 85 ? -1.712 -4.516 -14.886 1.00 96.56 85 SER A CA 1
ATOM 657 C C . SER A 1 85 ? -2.247 -4.359 -13.470 1.00 96.56 85 SER A C 1
ATOM 659 O O . SER A 1 85 ? -1.464 -4.354 -12.520 1.00 96.56 85 SER A O 1
ATOM 661 N N . LEU A 1 86 ? -3.571 -4.303 -13.326 1.00 96.19 86 LEU A N 1
ATOM 662 C CA . LEU A 1 86 ? -4.226 -4.367 -12.022 1.00 96.19 86 LEU A CA 1
ATOM 663 C C . LEU A 1 86 ? -4.065 -5.768 -11.426 1.00 96.19 86 LEU A C 1
ATOM 665 O O . LEU A 1 86 ? -4.251 -6.781 -12.109 1.00 96.19 86 LEU A O 1
ATOM 669 N N . LYS A 1 87 ? -3.690 -5.824 -10.151 1.00 95.81 87 LYS A N 1
ATOM 670 C CA . LYS A 1 87 ? -3.555 -7.047 -9.361 1.00 95.81 87 LYS A CA 1
ATOM 671 C C . LYS A 1 87 ? -4.361 -6.922 -8.079 1.00 95.81 87 LYS A C 1
ATOM 673 O O . LYS A 1 87 ? -4.540 -5.826 -7.563 1.00 95.81 87 LYS A O 1
ATOM 678 N N . LEU A 1 88 ? -4.821 -8.070 -7.594 1.00 93.75 88 LEU A N 1
ATOM 679 C CA . LEU A 1 88 ? -5.566 -8.227 -6.354 1.00 93.75 88 LEU A CA 1
ATOM 680 C C . LEU A 1 88 ? -4.710 -9.007 -5.357 1.00 93.75 88 LEU A C 1
ATOM 682 O O . LEU A 1 88 ? -4.178 -10.066 -5.691 1.00 93.75 88 LEU A O 1
ATOM 686 N N . MET A 1 89 ? -4.621 -8.504 -4.133 1.00 91.62 89 MET A N 1
ATOM 687 C CA . MET A 1 89 ? -4.126 -9.226 -2.970 1.00 91.62 89 MET A CA 1
ATOM 688 C C . MET A 1 89 ? -5.279 -9.382 -1.983 1.00 91.62 89 MET A C 1
ATOM 690 O O . MET A 1 89 ? -5.776 -8.404 -1.428 1.00 91.62 89 MET A O 1
ATOM 694 N N . LYS A 1 90 ? -5.718 -10.629 -1.802 1.00 91.06 90 LYS A N 1
ATOM 695 C CA . LYS A 1 90 ? -6.778 -10.975 -0.856 1.00 91.06 90 LYS A CA 1
ATOM 696 C C . LYS A 1 90 ? -6.263 -10.872 0.572 1.00 91.06 90 LYS A C 1
ATOM 698 O O . LYS A 1 90 ? -5.174 -11.375 0.870 1.00 91.06 90 LYS A O 1
ATOM 703 N N . ARG A 1 91 ? -7.073 -10.303 1.464 1.00 82.25 91 ARG A N 1
ATOM 704 C CA . ARG A 1 91 ? -6.852 -10.471 2.903 1.00 82.25 91 ARG A CA 1
ATOM 705 C C . ARG A 1 91 ? -7.092 -11.945 3.234 1.00 82.25 91 ARG A C 1
ATOM 707 O O . ARG A 1 91 ? -8.077 -12.527 2.782 1.00 82.25 91 ARG A O 1
ATOM 714 N N . LYS A 1 92 ? -6.179 -12.586 3.969 1.00 73.44 92 LYS A N 1
ATOM 715 C CA . LYS A 1 92 ? -6.473 -13.919 4.508 1.00 73.44 92 LYS A CA 1
ATOM 716 C C . LYS A 1 92 ? -7.555 -13.745 5.569 1.00 73.44 92 LYS A C 1
ATOM 718 O O . LYS A 1 92 ? -7.328 -13.042 6.550 1.00 73.44 92 LYS A O 1
ATOM 723 N N . ASN A 1 93 ? -8.709 -14.361 5.348 1.00 56.53 93 ASN A N 1
ATOM 724 C CA . ASN A 1 93 ? -9.679 -14.565 6.413 1.00 56.53 93 ASN A CA 1
ATOM 725 C C . ASN A 1 93 ? -9.078 -15.621 7.344 1.00 56.53 93 ASN A C 1
ATOM 727 O O . ASN A 1 93 ? -8.706 -16.696 6.867 1.00 56.53 93 ASN A O 1
ATOM 731 N N . ASN A 1 94 ? -8.913 -15.275 8.619 1.00 47.72 94 ASN A N 1
ATOM 732 C CA . ASN A 1 94 ? -8.657 -16.262 9.665 1.00 47.72 94 ASN A CA 1
ATOM 733 C C . ASN A 1 94 ? -9.961 -16.977 10.007 1.00 47.72 94 ASN A C 1
ATOM 735 O O . ASN A 1 94 ? -10.994 -16.272 10.076 1.00 47.72 94 ASN A O 1
#

Nearest PDB structures (foldseek):
  3azq-assembly1_A  TM=7.460E-01  e=2.484E-01  Streptomyces morookaense
  9dta-assembly2_B  TM=6.116E-01  e=3.244E-01  Homo sapiens
  4o8n-assembly1_A  TM=5.009E-01  e=2.116E-01  Streptomyces thermoviolaceus
  7mqa-assembly1_LH  TM=3.858E-01  e=2.342E+00  Homo sapiens
  8ow1-assembly1_P  TM=3.733E-01  e=3.060E+00  Saccharomyces cerevisiae

Secondary structure (DSSP, 8-state):
--SS-SSEEEEEEE-TTS-EEEEEEEPSSP-TT--EEEEEEE-SSTTSPPPPPEE-TTS-SSEEEEEE-TTS-EEEEEEETTEEEEEEEPPPP-

Radius of gyration: 13.43 Å; Cα contacts (8 Å, |Δi|>4): 205; chains: 1; bounding box: 32×29×37 Å

Sequence (94 aa):
MNINTNDLEYAAGISADGLELFFTRIIAPINIASISSVFYATRNNTSEPFKVPYKIENATGFVEAVTVAPNGDIYFHKKVNGKFSLKLMKRKNN

Foldseek 3Di:
DAQDDPWDWDQWAAAPQRFKIKIKTWGPPDDPPIAIFIKMWGDPHNVDGTDDIDTDPVQDTRKHNWYADNQRKIWIWHQDPNDTDIDIDDDDDD

Solvent-accessible surface area (backbone atoms only — not comparable to full-atom values): 5419 Å² total; per-residue (Å²): 107,66,82,79,67,91,42,51,70,46,50,67,22,51,38,80,83,55,36,39,42,34,28,17,39,33,66,62,83,79,56,95,84,59,55,34,31,40,33,39,28,43,33,95,44,82,87,51,72,67,46,63,50,47,72,47,77,88,58,69,64,42,21,36,62,37,38,50,40,85,88,58,33,34,38,28,39,36,57,52,97,91,40,78,41,84,44,77,48,76,62,81,82,128